Protein AF-A0A2U1RNX6-F1 (afdb_monomer_lite)

Secondary structure (DSSP, 8-state):
-HHHHHHHHHHHHHHHHHS-------------EEEEEEESSTT--SEEE-SSSEEEEEEEEEGGGTEEEEEEES-SEE---BS---SS--GGGB-EEEEEEE-SSS-EEEEEEEE-TTSPEEPPS--EEEE-TTPEEEEEGGGG--

Sequence (146 aa):
MRKTLIAVVLALTMGGMLFPASALAKRVFIFGSLTIAKCTDVACTNTTGLTTEFNGVVFLANPGLEKTIALQVPPFAFPVFVNTDTVSPGGGDLDTTLALVNVSGGSQTIKLILRDSNGTLITLTQDIFTVDADHTLNLSLSSLLP

pLDDT: mean 78.59, std 14.76, range [43.03, 96.31]

Foldseek 3Di:
DVVVVVVVVVVVVVVVVVDDPPPPVPDAFWFAKKAKWFQPDPVSPDTHHDDPQKWWWKWADDVVVRDTDIDIPPVRMDIWHFQDPDPHDDLLRTFMKIKIFGQDQFKTKMFIWTATNVRHTAQWCDGIDIAGHRGIDIDGRSNRHD

Radius of gyration: 23.78 Å; chains: 1; bounding box: 63×27×68 Å

Structure (mmCIF, N/CA/C/O backbone):
data_AF-A0A2U1RNX6-F1
#
_entry.id   AF-A0A2U1RNX6-F1
#
loop_
_atom_site.group_PDB
_atom_site.id
_atom_site.type_symbol
_atom_site.label_atom_id
_atom_site.label_alt_id
_atom_site.label_comp_id
_atom_site.label_asym_id
_atom_site.label_entity_id
_atom_site.label_seq_id
_atom_site.pdbx_PDB_ins_code
_atom_site.Cartn_x
_atom_site.Cartn_y
_atom_site.Cartn_z
_atom_site.occupancy
_atom_site.B_iso_or_equiv
_atom_site.auth_seq_id
_atom_site.auth_comp_id
_atom_site.auth_asym_id
_atom_site.auth_atom_id
_atom_site.pdbx_PDB_model_num
ATOM 1 N N . MET A 1 1 ? 47.768 -5.667 -52.476 1.00 57.41 1 MET A N 1
ATOM 2 C CA . MET A 1 1 ? 46.408 -5.156 -52.179 1.00 57.41 1 MET A CA 1
ATOM 3 C C . MET A 1 1 ? 45.631 -6.020 -51.180 1.00 57.41 1 MET A C 1
ATOM 5 O O . MET A 1 1 ? 45.070 -5.466 -50.250 1.00 57.41 1 MET A O 1
ATOM 9 N N . ARG A 1 2 ? 45.637 -7.360 -51.281 1.00 60.47 2 ARG A N 1
ATOM 10 C CA . ARG A 1 2 ? 44.885 -8.247 -50.360 1.00 60.47 2 ARG A CA 1
ATOM 11 C C . ARG A 1 2 ? 45.352 -8.209 -48.888 1.00 60.47 2 ARG A C 1
ATOM 13 O O . ARG A 1 2 ? 44.532 -8.291 -47.987 1.00 60.47 2 ARG A O 1
ATOM 20 N N . LYS A 1 3 ? 46.659 -8.032 -48.645 1.00 63.00 3 LYS A N 1
ATOM 21 C CA . LYS A 1 3 ? 47.257 -7.965 -47.292 1.00 63.00 3 LYS A CA 1
ATOM 22 C C . LYS A 1 3 ? 46.932 -6.662 -46.548 1.00 63.00 3 LYS A C 1
ATOM 24 O O . LYS A 1 3 ? 46.741 -6.681 -45.340 1.00 63.00 3 LYS A O 1
ATOM 29 N N . THR A 1 4 ? 46.819 -5.552 -47.275 1.00 69.38 4 THR A N 1
ATOM 30 C CA . THR A 1 4 ? 46.465 -4.239 -46.718 1.00 69.38 4 THR A CA 1
ATOM 31 C C . THR A 1 4 ? 45.015 -4.204 -46.242 1.00 69.38 4 THR A C 1
ATOM 33 O O . THR A 1 4 ? 44.722 -3.623 -45.206 1.00 69.38 4 THR A O 1
ATOM 36 N N . LEU A 1 5 ? 44.119 -4.891 -46.954 1.00 73.69 5 LEU A N 1
ATOM 37 C CA . LEU A 1 5 ? 42.701 -4.962 -46.603 1.00 73.69 5 LEU A CA 1
ATOM 38 C C . LEU A 1 5 ? 42.469 -5.753 -45.303 1.00 73.69 5 LEU A C 1
ATOM 40 O O . LEU A 1 5 ? 41.679 -5.342 -44.462 1.00 73.69 5 LEU A O 1
ATOM 44 N N . ILE A 1 6 ? 43.221 -6.841 -45.103 1.00 76.25 6 ILE A N 1
ATOM 45 C CA . ILE A 1 6 ? 43.159 -7.657 -43.880 1.00 76.25 6 ILE A CA 1
ATOM 46 C C . ILE A 1 6 ? 43.661 -6.866 -42.664 1.00 76.25 6 ILE A C 1
ATOM 48 O O . ILE A 1 6 ? 43.042 -6.920 -41.606 1.00 76.25 6 ILE A O 1
ATOM 52 N N . ALA A 1 7 ? 44.740 -6.091 -42.817 1.00 77.00 7 ALA A N 1
ATOM 53 C CA . ALA A 1 7 ? 45.286 -5.278 -41.729 1.00 77.00 7 ALA A CA 1
ATOM 54 C C . ALA A 1 7 ? 44.312 -4.178 -41.268 1.00 77.00 7 ALA A C 1
ATOM 56 O O . ALA A 1 7 ? 44.187 -3.931 -40.072 1.00 77.00 7 ALA A O 1
ATOM 57 N N . VAL A 1 8 ? 43.584 -3.558 -42.204 1.00 77.94 8 VAL A N 1
ATOM 58 C CA . VAL A 1 8 ? 42.586 -2.521 -41.890 1.00 77.94 8 VAL A CA 1
ATOM 59 C C . VAL A 1 8 ? 41.370 -3.112 -41.177 1.00 77.94 8 VAL A C 1
ATOM 61 O O . VAL A 1 8 ? 40.914 -2.545 -40.188 1.00 77.94 8 VAL A O 1
ATOM 64 N N . VAL A 1 9 ? 40.873 -4.270 -41.627 1.00 78.31 9 VAL A N 1
ATOM 65 C CA . VAL A 1 9 ? 39.747 -4.952 -40.967 1.00 78.31 9 VAL A CA 1
ATOM 66 C C . VAL A 1 9 ? 40.131 -5.379 -39.550 1.00 78.31 9 VAL A C 1
ATOM 6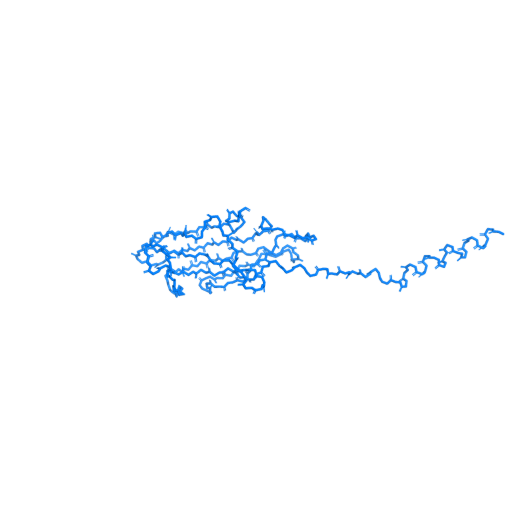8 O O . VAL A 1 9 ? 39.363 -5.142 -38.620 1.00 78.31 9 VAL A O 1
ATOM 71 N N . LEU A 1 10 ? 41.340 -5.920 -39.364 1.00 78.81 10 LEU A N 1
ATOM 72 C CA . LEU A 1 10 ? 41.823 -6.334 -38.047 1.00 78.81 10 LEU A CA 1
ATOM 73 C C . LEU A 1 10 ? 41.963 -5.136 -37.094 1.00 78.81 10 LEU A C 1
ATOM 75 O O . LEU A 1 10 ? 41.503 -5.200 -35.954 1.00 78.81 10 LEU A O 1
ATOM 79 N N . ALA A 1 11 ? 42.516 -4.019 -37.578 1.00 76.12 11 ALA A N 1
ATOM 80 C CA . ALA A 1 11 ? 42.639 -2.787 -36.802 1.00 76.12 11 ALA A CA 1
ATOM 81 C C . ALA A 1 11 ? 41.272 -2.206 -36.401 1.00 76.12 11 ALA A C 1
ATOM 83 O O . ALA A 1 11 ? 41.114 -1.771 -35.262 1.00 76.12 11 ALA A O 1
ATOM 84 N N . LEU A 1 12 ? 40.265 -2.258 -37.285 1.00 74.12 12 LEU A N 1
ATOM 85 C CA . LEU A 1 12 ? 38.901 -1.834 -36.951 1.00 74.12 12 LEU A CA 1
ATOM 86 C C . LEU A 1 12 ? 38.261 -2.740 -35.892 1.00 74.12 12 LEU A C 1
ATOM 88 O O . LEU A 1 12 ? 37.650 -2.238 -34.950 1.00 74.12 12 LEU A O 1
ATOM 92 N N . THR A 1 13 ? 38.424 -4.061 -36.012 1.00 73.06 13 THR A N 1
ATOM 93 C CA . THR A 1 13 ? 37.868 -5.005 -35.030 1.00 73.06 13 THR A CA 1
ATOM 94 C C . THR A 1 13 ? 38.541 -4.890 -33.664 1.00 73.06 13 THR A C 1
ATOM 96 O O . THR A 1 13 ? 37.856 -4.949 -32.648 1.00 73.06 13 THR A O 1
ATOM 99 N N . MET A 1 14 ? 39.857 -4.652 -33.620 1.00 71.94 14 MET A N 1
ATOM 100 C CA . MET A 1 14 ? 40.578 -4.432 -32.363 1.00 71.94 14 MET A CA 1
ATOM 101 C C . MET A 1 14 ? 40.262 -3.062 -31.752 1.00 71.94 14 MET A C 1
ATOM 103 O O . MET A 1 14 ? 40.117 -2.960 -30.538 1.00 71.94 14 MET A O 1
ATOM 107 N N . GLY A 1 15 ? 40.078 -2.025 -32.577 1.00 67.88 15 GLY A N 1
ATOM 108 C CA . GLY A 1 15 ? 39.597 -0.718 -32.125 1.00 67.88 15 GLY A CA 1
ATOM 109 C C . GLY A 1 15 ? 38.202 -0.796 -31.500 1.00 67.88 15 GLY A C 1
ATOM 110 O O . GLY A 1 15 ? 37.976 -0.216 -30.444 1.00 67.88 15 GLY A O 1
ATOM 111 N N . GLY A 1 16 ? 37.294 -1.585 -32.087 1.00 62.47 16 GLY A N 1
ATOM 112 C CA . GLY A 1 16 ? 35.946 -1.811 -31.554 1.00 62.47 16 GLY A CA 1
ATOM 113 C C . GLY A 1 16 ? 35.900 -2.549 -30.209 1.00 62.47 16 GLY A C 1
ATOM 114 O O . GLY A 1 16 ? 34.924 -2.403 -29.486 1.00 62.47 16 GLY A O 1
ATOM 115 N N . MET A 1 17 ? 36.950 -3.298 -29.847 1.00 63.03 17 MET A N 1
ATOM 116 C CA . MET A 1 17 ? 37.070 -3.953 -28.533 1.00 63.03 17 MET A CA 1
ATOM 117 C C . MET A 1 17 ? 37.695 -3.049 -27.458 1.00 63.03 17 MET A C 1
ATOM 119 O O . MET A 1 17 ? 37.553 -3.329 -26.271 1.00 63.03 17 MET A O 1
ATOM 123 N N . LEU A 1 18 ? 38.402 -1.984 -27.856 1.00 61.03 18 LEU A N 1
ATOM 124 C CA . LEU A 1 18 ? 39.064 -1.050 -26.935 1.00 61.03 18 LEU A CA 1
ATOM 125 C C . LEU A 1 18 ? 38.120 0.019 -26.380 1.00 61.03 18 LEU A C 1
ATOM 127 O O . LEU A 1 18 ? 38.415 0.615 -25.345 1.00 61.03 18 LEU A O 1
ATOM 131 N N . PHE A 1 19 ? 36.986 0.248 -27.038 1.00 57.00 19 PHE A N 1
ATOM 132 C CA . PHE A 1 19 ? 35.907 1.043 -26.475 1.00 57.00 19 PHE A CA 1
ATOM 133 C C . PHE A 1 19 ? 34.951 0.076 -25.782 1.00 57.00 19 PHE A C 1
ATOM 135 O O . PHE A 1 19 ? 34.209 -0.618 -26.482 1.00 57.00 19 PHE A O 1
ATOM 142 N N . PRO A 1 20 ? 34.953 -0.024 -24.437 1.00 53.84 20 PRO A N 1
ATOM 143 C CA . PRO A 1 20 ? 33.871 -0.723 -23.770 1.00 53.84 20 PRO A CA 1
ATOM 144 C C . PRO A 1 20 ? 32.586 -0.078 -24.275 1.00 53.84 20 PRO A C 1
ATOM 146 O O . PRO A 1 20 ? 32.459 1.148 -24.218 1.00 53.84 20 PRO A O 1
ATOM 149 N N . ALA A 1 21 ? 31.675 -0.885 -24.825 1.00 55.03 21 ALA A N 1
ATOM 150 C CA . ALA A 1 21 ? 30.317 -0.437 -25.067 1.00 55.03 21 ALA A CA 1
ATOM 151 C C . ALA A 1 21 ? 29.861 0.151 -23.737 1.00 55.03 21 ALA A C 1
ATOM 153 O O . ALA A 1 21 ? 29.738 -0.573 -22.746 1.00 55.03 21 ALA A O 1
ATOM 154 N N . SER A 1 22 ? 29.769 1.476 -23.670 1.00 49.12 22 SER A N 1
ATOM 155 C CA . SER A 1 22 ? 29.366 2.166 -22.467 1.00 49.12 22 SER A CA 1
ATOM 156 C C . SER A 1 22 ? 27.933 1.733 -22.242 1.00 49.12 22 SER A C 1
ATOM 158 O O . SER A 1 22 ? 27.006 2.240 -22.869 1.00 49.12 22 SER A O 1
ATOM 160 N N . ALA A 1 23 ? 27.759 0.727 -21.385 1.00 43.03 23 ALA A N 1
ATOM 161 C CA . ALA A 1 23 ? 26.479 0.372 -20.822 1.00 43.03 23 ALA A CA 1
ATOM 162 C C . ALA A 1 23 ? 26.077 1.576 -19.971 1.00 43.03 23 ALA A C 1
ATOM 164 O O . ALA A 1 23 ? 26.361 1.657 -18.777 1.00 43.03 23 ALA A O 1
ATOM 165 N N . LEU A 1 24 ? 25.508 2.580 -20.637 1.00 48.97 24 LEU A N 1
ATOM 166 C CA . LEU A 1 24 ? 24.814 3.693 -20.028 1.00 48.97 24 LEU A CA 1
ATOM 167 C C . LEU A 1 24 ? 23.597 3.075 -19.350 1.00 48.97 24 LEU A C 1
ATOM 169 O O . LEU A 1 24 ? 22.510 3.026 -19.920 1.00 48.97 24 LEU A O 1
ATOM 173 N N . ALA A 1 25 ? 23.810 2.540 -18.149 1.00 45.78 25 ALA A N 1
ATOM 174 C CA . ALA A 1 25 ? 22.746 2.127 -17.259 1.00 45.78 25 ALA A CA 1
ATOM 175 C C . ALA A 1 25 ? 21.954 3.392 -16.922 1.00 45.78 25 ALA A C 1
ATOM 177 O O . ALA A 1 25 ? 22.311 4.172 -16.033 1.00 45.78 25 ALA A O 1
ATOM 178 N N . LYS A 1 26 ? 20.920 3.653 -17.720 1.00 43.28 26 LYS A N 1
ATOM 179 C CA . LYS A 1 26 ? 20.005 4.764 -17.524 1.00 43.28 26 LYS A CA 1
ATOM 180 C C . LYS A 1 26 ? 19.240 4.464 -16.242 1.00 43.28 26 LYS A C 1
ATOM 182 O O . LYS A 1 26 ? 18.428 3.549 -16.195 1.00 43.28 26 LYS A O 1
ATOM 187 N N . ARG A 1 27 ? 19.534 5.215 -15.181 1.00 44.06 27 ARG A N 1
ATOM 188 C CA . ARG A 1 27 ? 18.778 5.133 -13.931 1.00 44.06 27 ARG A CA 1
ATOM 189 C C . ARG A 1 27 ? 17.411 5.750 -14.175 1.00 44.06 27 ARG A C 1
ATOM 191 O O . ARG A 1 27 ? 17.297 6.969 -14.277 1.00 44.06 27 ARG A O 1
ATOM 198 N N . VAL A 1 28 ? 16.396 4.908 -14.310 1.00 46.25 28 VAL A N 1
ATOM 199 C CA . VAL A 1 28 ? 15.007 5.355 -14.325 1.00 46.25 28 VAL A CA 1
ATOM 200 C C . VAL A 1 28 ? 14.496 5.225 -12.895 1.00 46.25 28 VAL A C 1
ATOM 202 O O . VAL A 1 28 ? 14.353 4.123 -12.373 1.00 46.25 28 VAL A O 1
ATOM 205 N N . PHE A 1 29 ? 14.317 6.359 -12.222 1.00 50.31 29 PHE A N 1
ATOM 206 C CA . PHE A 1 29 ? 13.748 6.409 -10.879 1.00 50.31 29 PHE A CA 1
ATOM 207 C C . PHE A 1 29 ? 12.241 6.565 -11.023 1.00 50.31 29 PHE A C 1
ATOM 209 O O . PHE A 1 29 ? 11.796 7.593 -11.528 1.00 50.31 29 PHE A O 1
ATOM 216 N N . ILE A 1 30 ? 11.470 5.540 -10.666 1.00 55.38 30 ILE A N 1
ATOM 217 C CA . ILE A 1 30 ? 10.022 5.568 -10.924 1.00 55.38 30 ILE A CA 1
ATOM 218 C C . ILE A 1 30 ? 9.210 5.419 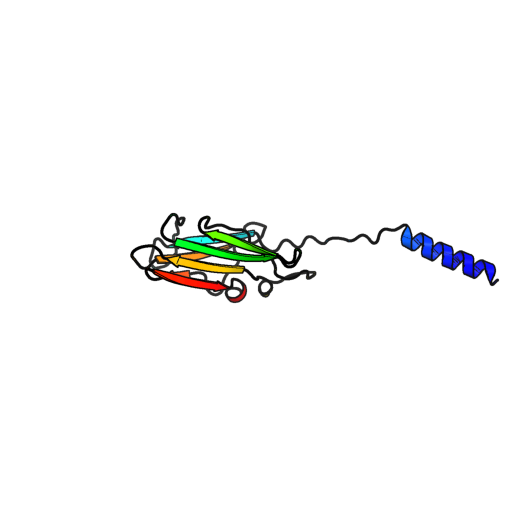-9.637 1.00 55.38 30 ILE A C 1
ATOM 220 O O . ILE A 1 30 ? 8.104 5.943 -9.571 1.00 55.38 30 ILE A O 1
ATOM 224 N N . PHE A 1 31 ? 9.749 4.835 -8.559 1.00 64.81 31 PHE A N 1
ATOM 225 C CA . PHE A 1 31 ? 8.927 4.547 -7.377 1.00 64.81 31 PHE A CA 1
ATOM 226 C C . PHE A 1 31 ? 9.646 4.815 -6.056 1.00 64.81 31 PHE A C 1
ATOM 228 O O . PHE A 1 31 ? 10.843 4.557 -5.922 1.00 64.81 31 PHE A O 1
ATOM 235 N N . GLY A 1 32 ? 8.903 5.386 -5.102 1.00 72.25 32 GLY A N 1
ATOM 236 C CA . GLY A 1 32 ? 9.387 5.765 -3.777 1.00 72.25 32 GLY A CA 1
ATOM 237 C C . GLY A 1 32 ? 8.811 4.869 -2.693 1.00 72.25 32 GLY A C 1
ATOM 238 O O . GLY A 1 32 ? 9.527 4.046 -2.125 1.00 72.25 32 GLY A O 1
ATOM 239 N N . SER A 1 33 ? 7.518 5.014 -2.401 1.00 85.50 33 SER A N 1
ATOM 240 C CA . SER A 1 33 ? 6.877 4.264 -1.318 1.00 85.50 33 SER A CA 1
ATOM 241 C C . SER A 1 33 ? 5.358 4.200 -1.434 1.00 85.50 33 SER A C 1
ATOM 243 O O . SER A 1 33 ? 4.716 5.131 -1.925 1.00 85.50 33 SER A O 1
ATOM 245 N N . LEU A 1 34 ? 4.788 3.109 -0.920 1.00 88.62 34 LEU A N 1
ATOM 246 C CA . LEU A 1 34 ? 3.371 3.010 -0.590 1.00 88.62 34 LEU A CA 1
ATOM 247 C C . LEU A 1 34 ? 3.222 3.122 0.929 1.00 88.62 34 LEU A C 1
ATOM 249 O O . LEU A 1 34 ? 3.843 2.364 1.676 1.00 88.62 34 LEU A O 1
ATOM 253 N N . THR A 1 35 ? 2.400 4.070 1.370 1.00 92.00 35 THR A N 1
ATOM 254 C CA . THR A 1 35 ? 2.029 4.251 2.776 1.00 92.00 35 THR A CA 1
ATOM 255 C C . THR A 1 35 ? 0.546 3.966 2.955 1.00 92.00 35 THR A C 1
ATOM 257 O O . THR A 1 35 ? -0.283 4.465 2.194 1.00 92.00 35 THR A O 1
ATOM 260 N N . ILE A 1 36 ? 0.211 3.206 3.993 1.00 93.31 36 ILE A N 1
ATOM 261 C CA . ILE A 1 36 ? -1.165 2.934 4.405 1.00 93.31 36 ILE A CA 1
ATOM 262 C C . ILE A 1 36 ? -1.450 3.753 5.665 1.00 93.31 36 ILE A C 1
ATOM 264 O O . ILE A 1 36 ? -0.746 3.629 6.670 1.00 93.31 36 ILE A O 1
ATOM 268 N N . ALA A 1 37 ? -2.479 4.592 5.613 1.00 93.81 37 ALA A N 1
ATOM 269 C CA . ALA A 1 37 ? -2.883 5.443 6.724 1.00 93.81 37 ALA A CA 1
ATOM 270 C C . ALA A 1 37 ? -4.352 5.208 7.091 1.00 93.81 37 ALA A C 1
ATOM 272 O O . ALA A 1 37 ? -5.167 4.848 6.246 1.00 93.81 37 ALA A O 1
ATOM 273 N N . LYS A 1 38 ? -4.702 5.431 8.354 1.00 93.62 38 LYS A N 1
ATOM 274 C CA . LYS A 1 38 ? -6.073 5.341 8.860 1.00 93.62 38 LYS A CA 1
ATOM 275 C C . LYS A 1 38 ? -6.789 6.668 8.671 1.00 93.62 38 LYS A C 1
ATOM 277 O O . LYS A 1 38 ? -6.256 7.698 9.080 1.00 93.62 38 LYS A O 1
ATOM 282 N N . CYS A 1 39 ? -7.998 6.650 8.124 1.00 94.25 39 CYS A N 1
ATOM 283 C CA . CYS A 1 39 ? -8.855 7.830 8.064 1.00 94.25 39 CYS A CA 1
ATOM 284 C C . CYS A 1 39 ? -9.395 8.158 9.463 1.00 94.25 39 CYS A C 1
ATOM 286 O O . CYS A 1 39 ? -9.857 7.266 10.178 1.00 94.25 39 CYS A O 1
ATOM 288 N N . THR A 1 40 ? -9.359 9.429 9.861 1.00 92.75 40 THR A N 1
ATOM 289 C CA . THR A 1 40 ? -9.915 9.872 11.156 1.00 92.75 40 THR A CA 1
ATOM 290 C C . THR A 1 40 ? -11.290 10.525 11.026 1.00 92.75 40 THR A C 1
ATOM 292 O O . THR A 1 40 ? -11.920 10.830 12.034 1.00 92.75 40 THR A O 1
ATOM 295 N N . ASP A 1 41 ? -11.758 10.754 9.800 1.00 89.25 41 ASP A N 1
ATOM 296 C CA . ASP A 1 41 ? -13.067 11.315 9.477 1.00 89.25 41 ASP A CA 1
ATOM 297 C C . ASP A 1 41 ? -13.732 10.544 8.323 1.00 89.25 41 ASP A C 1
ATOM 299 O O . ASP A 1 41 ? -13.093 9.785 7.594 1.00 89.25 41 ASP A O 1
ATOM 303 N N . VAL A 1 42 ? -15.046 10.734 8.162 1.00 83.69 42 VAL A N 1
ATOM 304 C CA . VAL A 1 42 ? -15.857 10.019 7.156 1.00 83.69 42 VAL A CA 1
ATOM 305 C C . VAL A 1 42 ? -15.423 10.359 5.727 1.00 83.69 42 VAL A C 1
ATOM 307 O O . VAL A 1 42 ? -15.491 9.515 4.841 1.00 83.69 42 VAL A O 1
ATOM 310 N N . ALA A 1 43 ? -14.954 11.587 5.503 1.00 86.62 43 ALA A N 1
ATOM 311 C CA . ALA A 1 43 ? -14.490 12.053 4.199 1.00 86.62 43 ALA A CA 1
ATOM 312 C C . ALA A 1 43 ? -13.023 11.678 3.895 1.00 86.62 43 ALA A C 1
ATOM 314 O O . ALA A 1 43 ? -12.528 11.994 2.816 1.00 86.62 43 ALA A O 1
ATOM 315 N N . CYS A 1 44 ? -12.322 11.041 4.838 1.00 91.50 44 CYS A N 1
ATOM 316 C CA . CYS A 1 44 ? -10.890 10.748 4.793 1.00 91.50 44 CYS A CA 1
ATOM 317 C C . CYS A 1 44 ? -10.006 11.940 4.362 1.00 91.50 44 CYS A C 1
ATOM 319 O O . CYS A 1 44 ? -9.066 11.807 3.566 1.00 91.50 44 CYS A O 1
ATOM 321 N N . THR A 1 45 ? -10.319 13.130 4.885 1.00 90.25 45 THR A N 1
ATOM 322 C CA . THR A 1 45 ? -9.502 14.337 4.679 1.00 90.25 45 THR A CA 1
ATOM 323 C C . THR A 1 45 ? -8.321 14.385 5.638 1.00 90.25 45 THR A C 1
ATOM 325 O O . THR A 1 45 ? -7.263 14.906 5.290 1.00 90.25 45 THR A O 1
ATOM 328 N N . ASN A 1 46 ? -8.479 13.771 6.812 1.00 91.38 46 ASN A N 1
ATOM 329 C CA . ASN A 1 46 ? -7.444 13.649 7.825 1.00 91.38 46 ASN A CA 1
ATOM 330 C C . ASN A 1 46 ? -7.062 12.180 8.024 1.00 91.38 46 ASN A C 1
ATOM 332 O O . ASN A 1 46 ? -7.917 11.289 8.031 1.00 91.38 46 ASN A O 1
ATOM 336 N N . THR A 1 47 ? -5.763 11.932 8.202 1.00 92.25 47 THR A N 1
ATOM 337 C CA . THR A 1 47 ? -5.224 10.582 8.377 1.00 92.25 47 THR A CA 1
ATOM 338 C C . THR A 1 47 ? -4.240 10.494 9.534 1.00 92.25 47 THR A C 1
ATOM 340 O O . THR A 1 47 ? -3.485 11.433 9.781 1.00 92.25 47 THR A O 1
ATOM 343 N N . THR A 1 48 ? -4.183 9.332 10.177 1.00 92.00 48 THR A N 1
ATOM 344 C CA . THR A 1 48 ? -3.170 8.971 11.176 1.00 92.00 48 THR A CA 1
ATOM 345 C C . THR A 1 48 ? -2.448 7.679 10.779 1.00 92.00 48 THR A C 1
ATOM 347 O O . THR A 1 48 ? -2.885 6.963 9.876 1.00 92.00 48 THR A O 1
ATOM 350 N N . GLY A 1 49 ? -1.325 7.375 11.429 1.00 86.06 49 GLY A N 1
ATOM 351 C CA . GLY A 1 49 ? -0.615 6.113 11.223 1.00 86.06 49 GLY A CA 1
ATOM 352 C C . GLY A 1 49 ? -1.421 4.916 11.731 1.0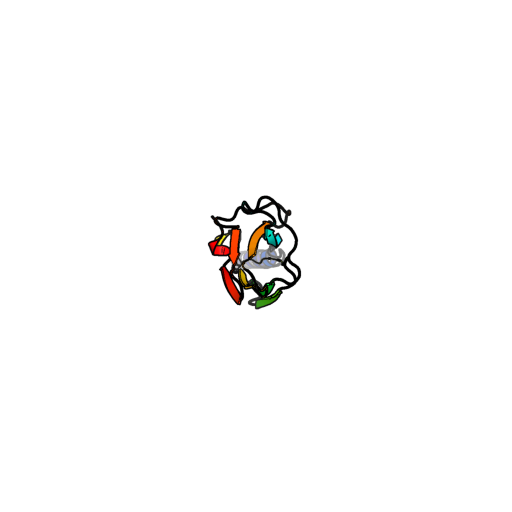0 86.06 49 GLY A C 1
ATOM 353 O O . GLY A 1 49 ? -2.106 5.012 12.749 1.00 86.06 49 GLY A O 1
ATOM 354 N N . LEU A 1 50 ? -1.320 3.788 11.029 1.00 85.69 50 LEU A N 1
ATOM 355 C CA . LEU A 1 50 ? -1.800 2.495 11.518 1.00 85.69 50 LEU A CA 1
ATOM 356 C C . LEU A 1 50 ? -0.810 1.915 12.532 1.00 85.69 50 LEU A C 1
ATOM 358 O O . LEU A 1 50 ? 0.403 2.073 12.363 1.00 85.69 50 LEU A O 1
ATOM 362 N N . THR A 1 51 ? -1.306 1.249 13.578 1.00 79.50 51 THR A N 1
ATOM 363 C CA . THR A 1 51 ? -0.435 0.667 14.613 1.00 79.50 51 THR A CA 1
ATOM 364 C C . THR A 1 51 ? -0.722 -0.808 14.851 1.00 79.50 51 THR A C 1
ATOM 366 O O . THR A 1 51 ? 0.195 -1.617 14.726 1.00 79.50 51 THR A O 1
ATOM 369 N N . THR A 1 52 ? -1.966 -1.175 15.160 1.00 84.75 52 THR A N 1
ATOM 370 C CA . THR A 1 52 ? -2.314 -2.549 15.572 1.00 84.75 52 THR A CA 1
ATOM 371 C C . THR A 1 52 ? -3.616 -3.065 14.971 1.00 84.75 52 THR A C 1
ATOM 373 O O . THR A 1 52 ? -3.982 -4.213 15.203 1.00 84.75 52 THR A O 1
ATOM 376 N N . GLU A 1 53 ? -4.328 -2.243 14.201 1.00 89.50 53 GLU A N 1
ATOM 377 C CA . GLU A 1 53 ? -5.636 -2.603 13.650 1.00 89.50 53 GLU A CA 1
ATOM 378 C C . GLU A 1 53 ? -5.547 -3.527 12.433 1.00 89.50 53 GLU A C 1
ATOM 380 O O . GLU A 1 53 ? -6.540 -4.146 12.063 1.00 89.50 53 GLU A O 1
ATOM 385 N N . PHE A 1 54 ? -4.367 -3.636 11.821 1.00 90.25 54 PHE A N 1
ATOM 386 C CA . PHE A 1 54 ? -4.154 -4.437 10.625 1.00 90.25 54 PHE A CA 1
ATOM 387 C C . PHE A 1 54 ? -2.900 -5.293 10.730 1.00 90.25 54 PHE A C 1
ATOM 389 O O . PHE A 1 54 ? -1.848 -4.824 11.161 1.00 90.25 54 PHE A O 1
ATOM 396 N N . ASN A 1 55 ? -3.015 -6.519 10.232 1.00 91.06 55 ASN A N 1
ATOM 397 C CA . ASN A 1 55 ? -1.895 -7.404 9.940 1.00 91.06 55 ASN A CA 1
ATOM 398 C C . ASN A 1 55 ? -1.929 -7.755 8.459 1.00 91.06 55 ASN A C 1
ATOM 400 O O . ASN A 1 55 ? -2.994 -7.780 7.849 1.00 91.06 55 ASN A O 1
ATOM 404 N N . GLY A 1 56 ? -0.786 -8.056 7.860 1.00 88.19 56 GLY A N 1
ATOM 405 C CA . GLY A 1 56 ? -0.800 -8.383 6.444 1.00 88.19 56 GLY A CA 1
ATOM 406 C C . GLY A 1 56 ? 0.547 -8.733 5.862 1.00 88.19 56 GLY A C 1
ATOM 407 O O . GLY A 1 56 ? 1.537 -8.928 6.570 1.00 88.19 56 GLY A O 1
ATOM 408 N N . VAL A 1 57 ? 0.559 -8.800 4.540 1.00 87.44 57 VAL A N 1
ATOM 409 C CA . VAL A 1 57 ? 1.755 -9.029 3.748 1.00 87.44 57 VAL A CA 1
ATOM 410 C C . VAL A 1 57 ? 1.679 -8.212 2.467 1.00 87.44 57 VAL A C 1
ATOM 412 O O . VAL A 1 57 ? 0.626 -8.078 1.841 1.00 87.44 57 VAL A O 1
ATOM 415 N N . VAL A 1 58 ? 2.820 -7.663 2.081 1.00 86.44 58 VAL A N 1
ATOM 416 C CA . 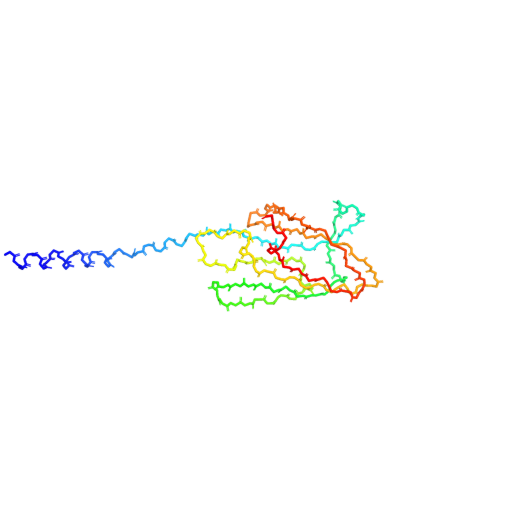VAL A 1 58 ? 3.033 -7.030 0.788 1.00 86.44 58 VAL A CA 1
ATOM 417 C C . VAL A 1 58 ? 3.923 -7.944 -0.023 1.00 86.44 58 VAL A C 1
ATOM 419 O O . VAL A 1 58 ? 5.023 -8.283 0.414 1.00 86.44 58 VAL A O 1
ATOM 422 N N . PHE A 1 59 ? 3.464 -8.315 -1.207 1.00 82.50 59 PHE A N 1
ATOM 423 C CA . PHE A 1 59 ? 4.278 -8.993 -2.199 1.00 82.50 59 PHE A CA 1
ATOM 424 C C . PHE A 1 59 ? 4.759 -7.972 -3.213 1.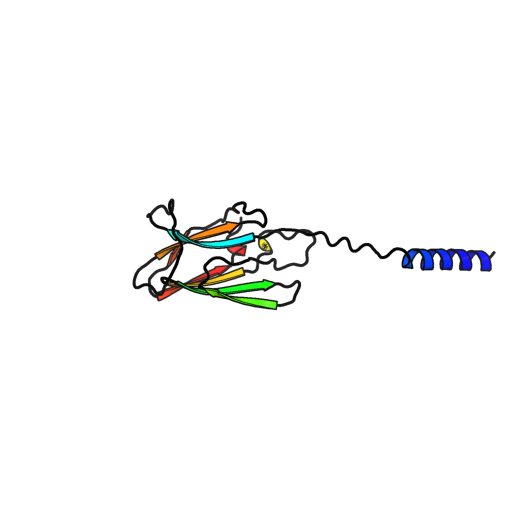00 82.50 59 PHE A C 1
ATOM 426 O O . PHE A 1 59 ? 3.961 -7.273 -3.833 1.00 82.50 59 PHE A O 1
ATOM 433 N N . LEU A 1 60 ? 6.071 -7.890 -3.361 1.00 78.25 60 LEU A N 1
ATOM 434 C CA . LEU A 1 60 ? 6.750 -6.983 -4.266 1.00 78.25 60 LEU A CA 1
ATOM 435 C C . LEU A 1 60 ? 7.512 -7.823 -5.285 1.00 78.25 60 LEU A C 1
ATOM 437 O O . LEU A 1 60 ? 8.458 -8.526 -4.915 1.00 78.25 60 LEU A O 1
ATOM 441 N N . ALA A 1 61 ? 7.122 -7.772 -6.554 1.00 72.88 61 ALA A N 1
ATOM 442 C CA . ALA A 1 61 ? 7.909 -8.392 -7.607 1.00 72.88 61 ALA A CA 1
ATOM 443 C C . ALA A 1 61 ? 9.086 -7.481 -7.987 1.00 72.88 61 ALA A C 1
ATOM 445 O O . ALA A 1 61 ? 8.916 -6.294 -8.264 1.00 72.88 61 ALA A O 1
ATOM 446 N N . ASN A 1 62 ? 10.293 -8.048 -8.000 1.00 63.53 62 ASN A N 1
ATOM 447 C CA . ASN A 1 62 ? 11.487 -7.426 -8.560 1.00 63.53 62 ASN A CA 1
ATOM 448 C C . ASN A 1 62 ? 12.077 -8.362 -9.633 1.00 63.53 62 ASN A C 1
ATOM 450 O O . ASN A 1 62 ? 12.908 -9.220 -9.320 1.00 63.53 62 ASN A O 1
ATOM 454 N N . PRO A 1 63 ? 11.663 -8.224 -10.898 1.00 55.66 63 PRO A N 1
ATOM 455 C CA . PRO A 1 63 ? 12.103 -9.076 -11.993 1.00 55.66 63 PRO A CA 1
ATOM 456 C C . PRO A 1 63 ? 13.521 -8.779 -12.447 1.00 55.66 63 PRO A C 1
ATOM 458 O O . PRO A 1 63 ? 14.166 -9.688 -12.952 1.00 55.66 63 PRO A O 1
ATOM 461 N N . GLY A 1 64 ? 14.063 -7.584 -12.182 1.00 55.69 64 GLY A N 1
ATOM 462 C CA . GLY A 1 64 ? 15.493 -7.326 -12.385 1.00 55.69 64 GLY A CA 1
ATOM 463 C C . GLY A 1 64 ? 16.388 -8.258 -11.553 1.00 55.69 64 GLY A C 1
ATOM 464 O O . GLY A 1 64 ? 17.566 -8.421 -11.858 1.00 55.69 64 GLY A O 1
ATOM 465 N N . LEU A 1 65 ? 15.829 -8.889 -10.511 1.00 55.25 65 LEU A N 1
ATOM 466 C CA . LEU A 1 65 ? 16.480 -9.909 -9.688 1.00 55.25 65 LEU A CA 1
ATOM 467 C C . LEU A 1 65 ? 15.727 -11.251 -9.668 1.00 55.25 65 LEU A C 1
ATOM 469 O O . LEU A 1 65 ? 16.102 -12.110 -8.869 1.00 55.25 65 LEU A O 1
ATOM 473 N N . GLU A 1 66 ? 14.673 -11.411 -10.482 1.00 57.66 66 GLU A N 1
ATOM 474 C CA . GLU A 1 66 ? 13.762 -12.573 -10.507 1.00 57.66 66 GLU A CA 1
ATOM 475 C C . GLU A 1 66 ? 13.257 -13.004 -9.115 1.00 57.66 66 GLU A C 1
ATOM 477 O O . GLU A 1 66 ? 13.127 -14.191 -8.808 1.00 57.66 66 GLU A O 1
ATOM 482 N N . LYS A 1 67 ? 13.005 -12.040 -8.220 1.00 60.41 67 LYS A N 1
ATOM 483 C CA . LYS A 1 67 ? 12.639 -12.320 -6.824 1.00 60.41 67 LYS A CA 1
ATOM 484 C C . LYS A 1 67 ? 11.341 -11.639 -6.435 1.00 60.41 67 LYS A C 1
ATOM 486 O O . LYS A 1 67 ? 11.156 -10.447 -6.665 1.00 60.41 67 LYS A O 1
ATOM 491 N N . THR A 1 68 ? 10.491 -12.390 -5.744 1.00 70.88 68 THR A N 1
ATOM 492 C CA . THR A 1 68 ? 9.369 -11.844 -4.981 1.00 70.88 68 THR A CA 1
ATOM 493 C C . THR A 1 68 ? 9.840 -11.566 -3.560 1.00 70.88 68 THR A C 1
ATOM 495 O O . THR A 1 68 ? 10.323 -12.464 -2.868 1.00 70.88 68 THR A O 1
ATOM 498 N N . ILE A 1 69 ? 9.708 -10.320 -3.118 1.00 75.69 69 ILE A N 1
ATOM 499 C CA . ILE A 1 69 ? 9.951 -9.925 -1.733 1.00 75.69 69 ILE A CA 1
ATOM 500 C C . ILE A 1 69 ? 8.598 -9.912 -1.027 1.00 75.69 69 ILE A C 1
ATOM 502 O O . ILE A 1 69 ? 7.691 -9.196 -1.442 1.00 75.69 69 ILE A O 1
ATOM 506 N N . ALA A 1 70 ? 8.467 -10.699 0.038 1.00 82.69 70 ALA A N 1
ATOM 507 C CA . ALA A 1 70 ? 7.327 -10.628 0.942 1.00 82.69 70 ALA A CA 1
ATOM 508 C C . ALA A 1 70 ? 7.717 -9.796 2.171 1.00 82.69 70 ALA A C 1
ATOM 510 O O . ALA A 1 70 ? 8.665 -10.144 2.877 1.00 82.69 70 ALA A O 1
ATOM 511 N N . LEU A 1 71 ? 7.001 -8.701 2.422 1.00 85.06 71 LEU A N 1
ATOM 512 C CA . LEU A 1 71 ? 7.158 -7.877 3.620 1.00 85.06 71 LEU A CA 1
ATOM 513 C C . LEU A 1 71 ? 5.934 -8.044 4.509 1.00 85.06 71 LEU A C 1
ATOM 515 O O . LEU A 1 71 ? 4.809 -7.875 4.048 1.00 85.06 71 LEU A O 1
ATOM 519 N N . GLN A 1 72 ? 6.146 -8.358 5.782 1.00 86.00 72 GLN A N 1
ATOM 520 C CA . GLN A 1 72 ? 5.060 -8.386 6.754 1.00 86.00 72 GLN A CA 1
ATOM 521 C C . GLN A 1 72 ? 4.590 -6.959 7.057 1.00 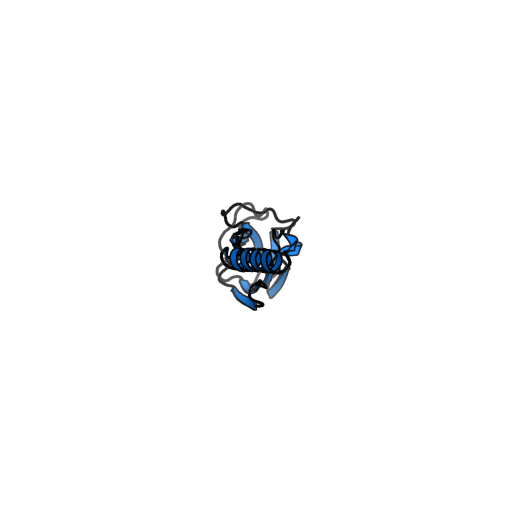86.00 72 GLN A C 1
ATOM 523 O O . GLN A 1 72 ? 5.398 -6.037 7.133 1.00 86.00 72 GLN A O 1
ATOM 528 N N . VAL A 1 73 ? 3.282 -6.798 7.238 1.00 83.81 73 VAL A N 1
ATOM 529 C CA . VAL A 1 73 ? 2.662 -5.587 7.771 1.00 83.81 73 VAL A CA 1
ATOM 530 C C . VAL A 1 73 ? 2.253 -5.862 9.221 1.00 83.81 73 VAL A C 1
ATOM 532 O O . VAL A 1 73 ? 1.575 -6.870 9.456 1.00 83.81 73 VAL A O 1
ATOM 535 N N . PRO A 1 74 ? 2.608 -4.982 10.177 1.00 82.06 74 PRO A N 1
ATOM 536 C CA . PRO A 1 74 ? 3.485 -3.803 10.041 1.00 82.06 74 PRO A CA 1
ATOM 537 C C . PRO A 1 74 ? 4.950 -4.141 9.671 1.00 82.06 74 PRO A C 1
ATOM 539 O O . PRO A 1 74 ? 5.410 -5.229 10.023 1.00 82.06 74 PRO A O 1
ATOM 542 N N . PRO A 1 75 ? 5.705 -3.212 9.024 1.00 82.00 75 PRO A N 1
ATOM 543 C CA . PRO A 1 75 ? 5.429 -1.770 8.854 1.00 82.00 75 PRO A CA 1
ATOM 544 C C . PRO A 1 75 ? 4.426 -1.401 7.739 1.00 82.00 75 PRO A C 1
ATOM 546 O O . PRO A 1 75 ? 4.289 -2.104 6.746 1.00 82.00 75 PRO A O 1
ATOM 549 N N . PHE A 1 76 ? 3.751 -0.250 7.889 1.00 81.44 76 PHE A N 1
ATOM 550 C CA . PHE A 1 76 ? 2.715 0.270 6.966 1.00 81.44 76 PHE A CA 1
ATOM 551 C C . PHE A 1 76 ? 3.238 1.233 5.889 1.00 81.44 76 PHE A C 1
ATOM 553 O O . PHE A 1 76 ? 2.457 1.872 5.185 1.00 81.44 76 PHE A O 1
ATOM 560 N N . ALA A 1 77 ? 4.557 1.364 5.789 1.00 82.31 77 ALA A N 1
ATOM 561 C CA . ALA A 1 77 ? 5.233 2.096 4.733 1.00 82.31 77 ALA A CA 1
ATOM 562 C C . ALA A 1 77 ? 6.328 1.195 4.170 1.00 82.31 77 ALA A C 1
ATOM 564 O O . ALA A 1 77 ? 7.168 0.696 4.922 1.00 82.31 77 ALA A O 1
ATOM 565 N N . PHE A 1 78 ? 6.307 0.974 2.862 1.00 83.06 78 PHE A N 1
ATOM 566 C CA . PHE A 1 78 ? 7.220 0.043 2.209 1.00 83.06 78 PHE A CA 1
ATOM 567 C C . PHE A 1 78 ? 7.593 0.526 0.804 1.00 83.06 78 PHE A C 1
ATOM 569 O O . PHE A 1 78 ? 6.839 1.285 0.183 1.00 83.06 78 PHE A O 1
ATOM 576 N N . PRO A 1 79 ? 8.779 0.128 0.309 1.00 77.19 79 PRO A N 1
ATOM 577 C CA . PRO A 1 79 ? 9.193 0.441 -1.050 1.00 77.19 79 PRO A CA 1
ATOM 578 C C . PRO A 1 79 ? 8.321 -0.302 -2.066 1.00 77.19 79 PRO A C 1
ATOM 580 O O . PRO A 1 79 ? 7.790 -1.373 -1.779 1.00 77.19 79 PRO A O 1
ATOM 583 N N . VAL A 1 80 ? 8.219 0.259 -3.266 1.00 74.25 80 VAL A N 1
ATOM 584 C CA . VAL A 1 80 ? 7.505 -0.323 -4.408 1.00 74.25 80 VAL A CA 1
ATOM 585 C C . VAL A 1 80 ? 8.501 -0.535 -5.546 1.00 74.25 80 VAL A C 1
ATOM 587 O O . VAL A 1 80 ? 9.362 0.317 -5.772 1.00 74.25 80 VAL A O 1
ATOM 590 N N . PHE A 1 81 ? 8.401 -1.666 -6.246 1.00 68.69 81 PHE A N 1
ATOM 591 C CA . PHE A 1 81 ? 9.315 -2.044 -7.328 1.00 68.69 81 PHE A CA 1
ATOM 592 C C . PHE A 1 81 ? 8.579 -2.232 -8.657 1.00 68.69 81 PHE A C 1
ATOM 594 O O . PHE A 1 81 ? 7.380 -2.505 -8.691 1.00 68.69 81 PHE A O 1
ATOM 601 N N . VAL A 1 82 ? 9.329 -2.079 -9.747 1.00 65.81 82 VAL A N 1
ATOM 602 C CA . VAL A 1 82 ? 8.848 -2.257 -11.121 1.00 65.81 82 VAL A CA 1
ATOM 603 C C . VAL A 1 82 ? 8.982 -3.708 -11.534 1.00 65.81 82 VAL A C 1
ATOM 605 O O . VAL A 1 82 ? 10.023 -4.309 -11.293 1.00 65.81 82 VAL A O 1
ATOM 608 N N . ASN A 1 83 ? 7.989 -4.211 -12.251 1.00 58.75 83 ASN A N 1
ATOM 609 C CA . ASN A 1 83 ? 7.925 -5.526 -12.855 1.00 58.75 83 ASN A CA 1
ATOM 610 C C . ASN A 1 83 ? 8.597 -5.637 -14.242 1.00 58.75 83 ASN A C 1
ATOM 612 O O . ASN A 1 83 ? 8.471 -6.667 -14.900 1.00 58.75 83 ASN A O 1
ATOM 616 N N . THR A 1 84 ? 9.311 -4.622 -14.737 1.00 58.53 84 THR A N 1
ATOM 617 C CA . THR A 1 84 ? 9.964 -4.735 -16.050 1.00 58.53 84 THR A CA 1
ATOM 618 C C . THR A 1 84 ? 11.355 -4.117 -16.083 1.00 58.53 84 THR A C 1
ATOM 620 O O . THR A 1 84 ? 11.590 -3.033 -15.551 1.00 58.53 84 THR A O 1
ATOM 623 N N . ASP A 1 85 ? 12.280 -4.805 -16.760 1.00 56.50 85 ASP A N 1
ATOM 624 C CA . ASP A 1 85 ? 13.563 -4.244 -17.199 1.00 56.50 85 ASP A CA 1
ATOM 625 C C . ASP A 1 85 ? 13.362 -3.545 -18.554 1.00 56.50 85 ASP A C 1
ATOM 627 O O . ASP A 1 85 ? 13.878 -3.945 -19.599 1.00 56.50 85 ASP A O 1
ATOM 631 N N . THR A 1 86 ? 12.467 -2.555 -18.567 1.00 55.97 86 THR A N 1
ATOM 632 C CA . THR A 1 86 ? 12.219 -1.719 -19.745 1.00 55.97 86 THR A CA 1
ATOM 633 C C . THR A 1 86 ? 12.973 -0.402 -19.627 1.00 55.97 86 THR A C 1
ATOM 635 O O . THR A 1 86 ? 13.365 0.047 -18.554 1.00 55.97 86 THR A O 1
ATOM 638 N N . VAL A 1 87 ? 13.187 0.258 -20.766 1.00 53.88 87 VAL A N 1
ATOM 639 C CA . VAL A 1 87 ? 13.958 1.513 -20.839 1.00 53.88 87 VAL A CA 1
ATOM 640 C C . VAL A 1 87 ? 13.241 2.692 -20.150 1.00 53.88 87 VAL A C 1
ATOM 642 O O . VAL A 1 87 ? 13.888 3.692 -19.823 1.00 53.88 87 VAL A O 1
ATOM 645 N N . SER A 1 88 ? 11.923 2.581 -19.946 1.00 59.34 88 SER A N 1
ATOM 646 C CA . SER A 1 88 ? 11.065 3.549 -19.251 1.00 59.34 88 SER A CA 1
ATOM 647 C C . SER A 1 88 ? 9.789 2.858 -18.740 1.00 59.34 88 SER A C 1
ATOM 649 O O . SER A 1 88 ? 8.765 2.927 -19.424 1.00 59.34 88 SER A O 1
ATOM 651 N N . PRO A 1 89 ? 9.830 2.192 -17.579 1.00 60.66 89 PRO A N 1
ATOM 652 C CA . PRO A 1 89 ? 8.636 1.572 -17.033 1.00 60.66 89 PRO A CA 1
ATOM 653 C C . PRO A 1 89 ? 7.550 2.594 -16.684 1.00 60.66 89 PRO A C 1
ATOM 655 O O . PRO A 1 89 ? 7.830 3.681 -16.172 1.00 60.66 89 PRO A O 1
ATOM 658 N N . GLY A 1 90 ? 6.305 2.249 -16.986 1.00 61.69 90 GLY A N 1
ATOM 659 C CA . GLY A 1 90 ? 5.114 3.017 -16.651 1.00 61.69 90 GLY A CA 1
ATOM 660 C C . GLY A 1 90 ? 4.452 2.540 -15.358 1.00 61.69 90 GLY A C 1
ATOM 661 O O . GLY A 1 90 ? 4.922 1.633 -14.676 1.00 61.69 90 GLY A O 1
ATOM 662 N N . GLY A 1 91 ? 3.309 3.143 -15.027 1.00 60.75 91 GLY A N 1
ATOM 663 C CA . GLY A 1 91 ? 2.520 2.749 -13.857 1.00 60.75 91 GLY A CA 1
ATOM 664 C C . GLY A 1 91 ? 2.003 1.305 -13.924 1.00 60.75 91 GLY A C 1
ATOM 665 O O . GLY A 1 91 ? 2.065 0.578 -12.937 1.00 60.75 91 GLY A O 1
ATOM 666 N N . GLY A 1 92 ? 1.576 0.851 -15.106 1.00 61.09 92 GLY A N 1
ATOM 667 C CA . GLY A 1 92 ? 1.105 -0.525 -15.322 1.00 61.09 92 GLY A CA 1
ATOM 668 C C . GLY A 1 92 ? 2.173 -1.602 -15.105 1.00 61.09 92 GLY A C 1
ATOM 669 O O . GLY A 1 92 ? 1.833 -2.772 -14.967 1.00 61.09 92 GLY A O 1
ATOM 670 N N . ASP A 1 93 ? 3.444 -1.208 -15.014 1.00 65.62 93 ASP A N 1
ATOM 671 C CA . ASP A 1 93 ? 4.543 -2.119 -14.720 1.00 65.62 93 ASP A CA 1
ATOM 672 C C . ASP A 1 93 ? 4.708 -2.367 -13.215 1.00 65.62 93 ASP A C 1
ATOM 674 O O . ASP A 1 93 ? 5.655 -3.028 -12.816 1.00 65.62 93 ASP A O 1
ATOM 678 N N . LEU A 1 94 ? 3.832 -1.861 -12.343 1.00 73.56 94 LEU A N 1
ATOM 679 C CA . LEU A 1 94 ? 3.873 -2.192 -10.920 1.00 73.56 94 LEU A CA 1
ATOM 680 C C . LEU A 1 94 ? 3.245 -3.555 -10.634 1.00 73.56 94 LEU A C 1
ATOM 682 O O . LEU A 1 94 ? 2.043 -3.753 -10.793 1.00 73.56 94 LEU A O 1
ATOM 686 N N . ASP A 1 95 ? 4.041 -4.471 -10.099 1.00 75.00 95 ASP A N 1
ATOM 687 C CA . ASP A 1 95 ? 3.554 -5.757 -9.600 1.00 75.00 95 ASP A CA 1
ATOM 688 C C . ASP A 1 95 ? 3.792 -5.825 -8.093 1.00 75.00 95 ASP A C 1
ATOM 690 O O . ASP A 1 95 ? 4.726 -6.430 -7.562 1.00 75.00 95 ASP A O 1
ATOM 694 N N . THR A 1 96 ? 2.974 -5.031 -7.404 1.00 81.75 96 THR A N 1
ATOM 695 C CA . THR A 1 96 ? 2.890 -4.980 -5.949 1.00 81.75 96 THR A CA 1
ATOM 696 C C . THR A 1 96 ? 1.488 -5.380 -5.541 1.00 81.75 96 THR A C 1
ATOM 698 O O . THR A 1 96 ? 0.525 -4.695 -5.884 1.00 81.75 96 THR A O 1
ATOM 701 N N . THR A 1 97 ? 1.382 -6.467 -4.787 1.00 87.06 97 THR A N 1
ATOM 702 C CA . THR A 1 97 ? 0.119 -6.933 -4.214 1.00 87.06 97 THR A CA 1
ATOM 703 C C . THR A 1 97 ? 0.135 -6.685 -2.713 1.00 87.06 97 THR A C 1
ATOM 705 O O . THR A 1 97 ? 1.068 -7.078 -2.014 1.00 87.06 97 THR A O 1
ATOM 708 N N . LEU A 1 98 ? -0.906 -6.032 -2.215 1.00 90.38 98 LEU A N 1
ATOM 709 C CA . LEU A 1 98 ? -1.123 -5.744 -0.808 1.00 90.38 98 LEU A CA 1
ATOM 710 C C . LEU A 1 98 ? -2.274 -6.604 -0.290 1.00 90.38 98 LEU A C 1
ATOM 712 O O . LEU A 1 98 ? -3.403 -6.455 -0.751 1.00 90.38 98 LEU A O 1
ATOM 716 N N . ALA A 1 99 ? -1.997 -7.442 0.707 1.00 92.56 99 ALA A N 1
ATOM 717 C CA . ALA A 1 99 ? -3.011 -8.159 1.468 1.00 92.56 99 ALA A CA 1
ATOM 718 C C . ALA A 1 99 ? -3.022 -7.646 2.914 1.00 92.56 99 ALA A C 1
ATOM 720 O O . ALA A 1 99 ? -2.041 -7.802 3.643 1.00 92.56 99 ALA A O 1
ATOM 721 N N . LEU A 1 100 ? -4.134 -7.040 3.329 1.00 92.94 100 LEU A N 1
ATOM 722 C CA . LEU A 1 100 ? -4.346 -6.497 4.670 1.00 92.94 100 LEU A CA 1
ATOM 723 C C . LEU A 1 100 ? -5.564 -7.140 5.309 1.00 92.94 100 LEU A C 1
ATOM 725 O O . LEU A 1 100 ? -6.664 -7.058 4.777 1.00 92.94 100 LEU A O 1
ATOM 729 N N . VAL A 1 101 ? -5.376 -7.715 6.484 1.00 94.06 101 VAL A N 1
ATOM 730 C CA . VAL A 1 101 ? -6.437 -8.244 7.333 1.00 94.06 101 VAL A CA 1
ATOM 731 C C . VAL A 1 101 ? -6.734 -7.214 8.409 1.00 94.06 101 VAL A C 1
ATOM 733 O O . VAL A 1 101 ? -5.836 -6.845 9.171 1.00 94.06 101 VAL A O 1
ATOM 736 N N . ASN A 1 102 ? -7.981 -6.753 8.476 1.00 94.81 102 ASN A N 1
ATOM 737 C CA . ASN A 1 102 ? -8.443 -5.957 9.603 1.00 94.81 102 ASN A CA 1
ATOM 738 C C . ASN A 1 102 ? -8.639 -6.887 10.803 1.00 94.81 102 ASN A C 1
ATOM 740 O O . ASN A 1 102 ? -9.538 -7.720 10.811 1.00 94.81 102 ASN A O 1
ATOM 744 N N . VAL A 1 103 ? -7.784 -6.739 11.809 1.00 93.81 103 VAL A N 1
ATOM 745 C CA . VAL A 1 103 ? -7.831 -7.528 13.051 1.00 93.81 103 VAL A CA 1
ATOM 746 C C . VAL A 1 103 ? -8.473 -6.753 14.201 1.00 93.81 103 VAL A C 1
ATOM 748 O O . VAL A 1 103 ? -8.441 -7.183 15.353 1.00 93.81 103 VAL A O 1
ATOM 751 N N . SER A 1 104 ? -9.029 -5.576 13.911 1.00 90.50 104 SER A N 1
ATOM 752 C CA . SER A 1 104 ? -9.810 -4.814 14.877 1.00 90.50 104 SER A CA 1
ATOM 753 C C . SER A 1 104 ? -11.252 -5.325 14.937 1.00 90.50 104 SER A C 1
ATOM 755 O O . SER A 1 104 ? -11.795 -5.823 13.957 1.00 90.50 104 SER A O 1
ATOM 757 N N . GLY A 1 105 ? -11.915 -5.138 16.081 1.00 89.62 105 GLY A N 1
ATOM 758 C CA . GLY A 1 105 ? -13.313 -5.545 16.273 1.00 89.62 105 GLY A CA 1
ATOM 759 C C . GLY A 1 105 ? -14.354 -4.667 15.560 1.00 89.62 105 GLY A C 1
ATOM 760 O O . GLY A 1 105 ? -15.517 -4.679 15.953 1.00 89.62 105 GLY A O 1
ATOM 761 N N . GLY A 1 106 ? -13.958 -3.853 14.576 1.00 93.19 106 GLY A N 1
ATOM 762 C CA . GLY A 1 106 ? -14.852 -2.950 13.852 1.00 93.19 106 GLY A CA 1
ATOM 763 C C . GLY A 1 106 ? -14.333 -2.600 12.460 1.00 93.19 106 GLY A C 1
ATOM 764 O O . GLY A 1 106 ? -13.165 -2.815 12.147 1.00 93.19 106 GLY A O 1
ATOM 765 N N . SER A 1 107 ? -15.207 -2.048 11.619 1.00 93.69 107 SER A N 1
ATOM 766 C CA . SER A 1 107 ? -14.822 -1.602 10.278 1.00 93.69 107 SER A CA 1
ATOM 767 C C . SER A 1 107 ? -13.851 -0.419 10.352 1.00 93.69 107 SER A C 1
ATOM 769 O O . SER A 1 107 ? -14.018 0.484 11.176 1.00 93.69 107 SER A O 1
ATOM 771 N N . GLN A 1 108 ? -12.818 -0.440 9.512 1.00 93.25 108 GLN A N 1
ATOM 772 C CA . GLN A 1 108 ? -11.797 0.601 9.432 1.00 93.25 108 GLN A CA 1
ATOM 773 C C . GLN A 1 108 ? -11.740 1.157 8.013 1.00 93.25 108 GLN A C 1
ATOM 775 O O . GLN A 1 108 ? -11.695 0.402 7.042 1.00 93.25 108 GLN A O 1
ATOM 780 N N . THR A 1 109 ? -11.667 2.479 7.894 1.00 95.44 109 THR A N 1
ATOM 781 C CA . THR A 1 109 ? -11.403 3.136 6.613 1.00 95.44 109 THR A CA 1
ATOM 782 C C . THR A 1 109 ? -9.935 3.536 6.548 1.00 95.44 109 THR A C 1
ATOM 784 O O . THR A 1 109 ? -9.416 4.200 7.450 1.00 95.44 109 THR A O 1
ATOM 787 N N . ILE A 1 110 ? -9.265 3.122 5.478 1.00 94.44 110 ILE A N 1
ATOM 788 C CA . ILE A 1 110 ? -7.855 3.394 5.218 1.00 94.44 110 ILE A CA 1
ATOM 789 C C . ILE A 1 110 ? -7.683 4.183 3.923 1.00 94.44 110 ILE A C 1
ATOM 791 O O . ILE A 1 110 ? -8.522 4.132 3.022 1.00 94.44 110 ILE A O 1
ATOM 795 N N . LYS A 1 111 ? -6.553 4.879 3.838 1.00 94.75 111 LYS A N 1
ATOM 796 C CA . LYS A 1 111 ? -6.091 5.607 2.666 1.00 94.75 111 LYS A CA 1
ATOM 797 C C . LYS A 1 111 ? -4.728 5.096 2.231 1.00 94.75 111 LYS A C 1
ATOM 799 O O . LYS A 1 111 ? -3.807 4.997 3.045 1.00 94.75 111 LYS A O 1
ATOM 804 N N . LEU A 1 112 ? -4.604 4.806 0.945 1.00 93.31 112 LEU A N 1
ATOM 805 C CA . LEU A 1 112 ? -3.353 4.477 0.286 1.00 93.31 112 LEU A CA 1
ATOM 806 C C . LEU A 1 112 ? -2.711 5.751 -0.251 1.00 93.31 112 LEU A C 1
ATOM 808 O O . LEU A 1 112 ? -3.349 6.568 -0.907 1.00 93.31 112 LEU A O 1
ATOM 812 N N . ILE A 1 113 ? -1.428 5.925 0.039 1.00 92.44 113 ILE A N 1
ATOM 813 C CA . ILE A 1 113 ? -0.656 7.090 -0.377 1.00 92.44 113 ILE A CA 1
ATOM 814 C C . ILE A 1 113 ? 0.561 6.573 -1.130 1.00 92.44 113 ILE A C 1
ATOM 816 O O . ILE A 1 113 ? 1.503 6.069 -0.517 1.00 92.44 113 ILE A O 1
ATOM 820 N N . LEU A 1 114 ? 0.534 6.700 -2.454 1.00 89.25 114 LEU A N 1
ATOM 821 C CA . LEU A 1 114 ? 1.653 6.334 -3.312 1.00 89.25 114 LEU A CA 1
ATOM 822 C C . LEU A 1 114 ? 2.520 7.564 -3.593 1.00 89.25 114 LEU A C 1
ATOM 824 O O . LEU A 1 114 ? 2.008 8.638 -3.919 1.00 89.25 114 LEU A O 1
ATOM 828 N N . ARG A 1 115 ? 3.839 7.405 -3.470 1.00 88.06 115 ARG A N 1
ATOM 829 C CA . ARG A 1 115 ? 4.821 8.438 -3.804 1.00 88.06 115 ARG A CA 1
ATOM 830 C C . ARG A 1 115 ? 5.866 7.927 -4.783 1.00 88.06 115 ARG A C 1
ATOM 832 O O . ARG A 1 115 ? 6.310 6.779 -4.693 1.00 88.06 115 ARG A O 1
ATOM 839 N N . ASP A 1 116 ? 6.282 8.808 -5.683 1.00 80.69 116 ASP A N 1
ATOM 840 C CA . ASP A 1 116 ? 7.435 8.582 -6.547 1.00 80.69 116 ASP A CA 1
ATOM 841 C C . ASP A 1 116 ? 8.751 8.661 -5.747 1.00 80.69 116 ASP A C 1
ATOM 843 O O . ASP A 1 116 ? 8.775 8.959 -4.548 1.00 80.69 116 ASP A O 1
ATOM 847 N N . SER A 1 117 ? 9.875 8.411 -6.416 1.00 76.31 117 SER A N 1
ATOM 848 C CA . SER A 1 117 ? 11.211 8.470 -5.808 1.00 76.31 117 SER A CA 1
ATOM 849 C C . SER A 1 117 ? 11.612 9.853 -5.275 1.00 76.31 117 SER A C 1
ATOM 851 O O . SER A 1 117 ? 12.565 9.951 -4.505 1.00 76.31 117 SER A O 1
ATOM 853 N N . ASN A 1 118 ? 10.920 10.916 -5.691 1.00 81.75 118 ASN A N 1
ATOM 854 C CA . ASN A 1 118 ? 11.143 12.290 -5.238 1.00 81.75 118 ASN A CA 1
ATOM 855 C C . ASN A 1 118 ? 10.225 12.664 -4.060 1.00 81.75 118 ASN A C 1
ATOM 857 O O . ASN A 1 118 ? 10.303 13.779 -3.543 1.00 81.75 118 ASN A O 1
ATOM 861 N N . GLY A 1 119 ? 9.351 11.746 -3.628 1.00 82.44 119 GLY A N 1
ATOM 862 C CA . GLY A 1 119 ? 8.355 11.979 -2.587 1.00 82.44 119 GLY A CA 1
ATOM 863 C C . GLY A 1 119 ? 7.080 12.668 -3.087 1.00 82.44 119 GLY A C 1
ATOM 864 O O . GLY A 1 119 ? 6.210 12.994 -2.270 1.00 82.44 119 GLY A O 1
ATOM 865 N N . THR A 1 120 ? 6.938 12.885 -4.395 1.00 87.19 120 THR A N 1
ATOM 866 C CA . THR A 1 120 ? 5.743 13.465 -5.016 1.00 87.19 120 THR A CA 1
ATOM 867 C C . THR A 1 120 ? 4.601 12.456 -5.002 1.00 87.19 120 THR A C 1
ATOM 869 O O . THR A 1 120 ? 4.808 11.270 -5.237 1.00 87.19 120 THR A O 1
ATOM 872 N N . LEU A 1 121 ? 3.385 12.920 -4.701 1.00 89.12 121 LEU A N 1
ATOM 873 C CA . LEU A 1 121 ? 2.195 12.070 -4.684 1.00 89.12 121 LEU A CA 1
ATOM 874 C C . LEU A 1 121 ? 1.831 11.603 -6.094 1.00 89.12 121 LEU A C 1
ATOM 876 O O . LEU A 1 121 ? 1.756 12.414 -7.017 1.00 89.12 121 LEU A O 1
ATOM 880 N N . ILE A 1 122 ? 1.545 10.311 -6.220 1.00 86.75 122 ILE A N 1
ATOM 881 C CA . ILE A 1 122 ? 0.964 9.710 -7.417 1.00 86.75 122 ILE A CA 1
ATOM 882 C C . ILE A 1 122 ? -0.533 9.529 -7.164 1.00 86.75 122 ILE A C 1
ATOM 884 O O . ILE A 1 122 ? -0.933 8.920 -6.171 1.00 86.75 122 ILE A O 1
ATOM 888 N N . THR A 1 123 ? -1.357 10.070 -8.059 1.00 89.06 123 THR A N 1
ATOM 889 C CA . THR A 1 123 ? -2.813 9.929 -7.985 1.00 89.06 123 THR A CA 1
ATOM 890 C C . THR A 1 123 ? -3.219 8.499 -8.320 1.00 89.06 123 THR A C 1
ATOM 892 O O . THR A 1 123 ? -2.862 7.990 -9.382 1.00 89.06 123 THR A O 1
ATOM 895 N N . LEU A 1 124 ? -3.990 7.880 -7.428 1.00 89.31 124 LEU A N 1
ATOM 896 C CA . LEU A 1 124 ? -4.618 6.582 -7.655 1.00 89.31 124 LEU A CA 1
ATOM 897 C C . LEU A 1 124 ? -6.063 6.772 -8.140 1.00 89.31 124 LEU A C 1
ATOM 899 O O . LEU A 1 124 ? -6.712 7.756 -7.785 1.00 89.31 124 LEU A O 1
ATOM 903 N N . THR A 1 125 ? -6.578 5.825 -8.922 1.00 92.25 125 THR A N 1
ATOM 904 C CA . THR A 1 125 ? -7.988 5.779 -9.354 1.00 92.25 125 THR A CA 1
ATOM 905 C C . THR A 1 125 ? -8.933 5.557 -8.175 1.00 92.25 125 THR A C 1
ATOM 907 O O . THR A 1 125 ? -10.024 6.123 -8.139 1.00 92.25 125 THR A O 1
ATOM 910 N N . GLN A 1 126 ? -8.488 4.776 -7.191 1.00 93.81 126 GLN A N 1
ATOM 911 C CA . GLN A 1 126 ? -9.114 4.616 -5.888 1.00 93.81 126 GLN A CA 1
ATOM 912 C C . GLN A 1 126 ? -8.022 4.529 -4.819 1.00 93.81 126 GLN A C 1
ATOM 914 O O . GLN A 1 126 ? -7.171 3.640 -4.851 1.00 93.81 126 GLN A O 1
ATOM 919 N N . ASP A 1 127 ? -8.052 5.450 -3.861 1.00 94.00 127 ASP A N 1
ATOM 920 C CA . ASP A 1 127 ? -7.099 5.523 -2.752 1.00 94.00 127 ASP A CA 1
ATOM 921 C C . ASP A 1 127 ? -7.738 5.238 -1.386 1.00 94.00 127 ASP A C 1
ATOM 923 O O . ASP A 1 127 ? -7.012 4.980 -0.431 1.00 94.00 127 ASP A O 1
ATOM 927 N N . ILE A 1 128 ? -9.069 5.249 -1.275 1.00 95.25 128 ILE A N 1
ATOM 928 C CA . ILE A 1 128 ? -9.798 5.027 -0.020 1.00 95.25 128 ILE A CA 1
ATOM 929 C C . ILE A 1 128 ? -10.524 3.680 -0.052 1.00 95.25 128 ILE A C 1
ATOM 931 O O . ILE A 1 128 ? -11.249 3.358 -0.999 1.00 95.25 128 ILE A O 1
ATOM 935 N N . PHE A 1 129 ? -10.352 2.913 1.025 1.00 95.12 129 PHE A N 1
ATOM 936 C CA . PHE A 1 129 ? -10.940 1.588 1.190 1.00 95.12 129 PHE A CA 1
ATOM 937 C C . PHE A 1 129 ? -11.514 1.432 2.593 1.00 95.12 129 PHE A C 1
ATOM 939 O O . PHE A 1 129 ? -10.874 1.796 3.578 1.00 95.12 129 PHE A O 1
ATOM 946 N N . THR A 1 130 ? -12.701 0.843 2.682 1.00 94.94 130 THR A N 1
ATOM 947 C CA . THR A 1 130 ? -13.283 0.395 3.948 1.00 94.94 130 THR A CA 1
ATOM 948 C C . THR A 1 130 ? -13.104 -1.111 4.055 1.00 94.94 130 THR A C 1
ATOM 950 O O . THR A 1 130 ? -13.427 -1.844 3.121 1.00 94.94 130 THR A O 1
ATOM 953 N N . VAL A 1 131 ? -12.555 -1.562 5.180 1.00 95.00 131 VAL A N 1
ATOM 954 C CA . VAL A 1 131 ? -12.303 -2.972 5.476 1.00 95.00 131 VAL A CA 1
ATOM 955 C C . VAL A 1 131 ? -13.060 -3.318 6.742 1.00 95.00 131 VAL A C 1
ATOM 957 O O . VAL A 1 131 ? -12.745 -2.803 7.816 1.00 95.00 131 VAL A O 1
ATOM 960 N N . ASP A 1 132 ? -14.066 -4.177 6.629 1.00 96.31 132 ASP A N 1
ATOM 961 C CA . ASP A 1 132 ? -14.832 -4.611 7.795 1.00 96.31 132 ASP A CA 1
ATOM 962 C C . ASP A 1 132 ? -13.987 -5.462 8.747 1.00 96.31 132 ASP A C 1
ATOM 964 O O . ASP A 1 132 ? -12.889 -5.903 8.403 1.00 96.31 132 ASP A O 1
ATOM 968 N N . ALA A 1 133 ? -14.489 -5.653 9.966 1.00 94.69 133 ALA A N 1
ATOM 969 C CA . ALA A 1 133 ? -13.833 -6.484 10.970 1.00 94.69 133 ALA A CA 1
ATOM 970 C C . ALA A 1 133 ? -13.591 -7.903 10.432 1.00 94.69 133 ALA A C 1
ATOM 972 O O . ALA A 1 133 ? -14.461 -8.468 9.768 1.00 94.69 133 ALA A O 1
ATOM 973 N N . ASP A 1 134 ? -12.410 -8.455 10.713 1.00 93.62 134 ASP A N 1
ATOM 974 C CA . ASP A 1 134 ? -11.982 -9.808 10.335 1.00 93.62 134 ASP A CA 1
ATOM 975 C C . ASP A 1 134 ? -11.969 -10.096 8.819 1.00 93.62 134 ASP A C 1
ATOM 977 O O . ASP A 1 134 ? -11.833 -11.245 8.392 1.00 93.62 134 ASP A O 1
ATOM 981 N N . HIS A 1 135 ? -12.071 -9.059 7.981 1.00 94.88 135 HIS A N 1
ATOM 982 C CA . HIS A 1 135 ? -11.986 -9.185 6.530 1.00 94.88 135 HIS A CA 1
ATOM 983 C C . HIS A 1 135 ? -10.599 -8.842 5.986 1.00 94.88 135 HIS A C 1
ATOM 985 O O . HIS A 1 135 ? -9.858 -8.011 6.520 1.00 94.88 135 HIS A O 1
ATOM 991 N N . THR A 1 136 ? -10.279 -9.485 4.862 1.00 94.50 136 THR A N 1
ATOM 992 C CA . THR A 1 136 ? -9.048 -9.259 4.108 1.00 94.50 136 THR A CA 1
ATOM 993 C C . THR A 1 136 ? -9.325 -8.368 2.908 1.00 94.50 136 THR A C 1
ATOM 995 O O . THR A 1 136 ? -10.078 -8.735 2.006 1.00 94.50 136 THR A O 1
ATOM 998 N N . LEU A 1 137 ? -8.654 -7.226 2.860 1.00 94.69 137 LEU A N 1
ATOM 999 C CA . LEU A 1 137 ? -8.508 -6.412 1.666 1.00 94.69 137 LEU A CA 1
ATOM 1000 C C . LEU A 1 137 ? -7.319 -6.930 0.854 1.00 94.69 137 LEU A C 1
ATOM 1002 O O . LEU A 1 137 ? -6.207 -7.015 1.373 1.00 94.69 137 LEU A O 1
ATOM 1006 N N . ASN A 1 138 ? -7.546 -7.253 -0.417 1.00 93.38 138 ASN A N 1
ATOM 1007 C CA . ASN A 1 138 ? -6.493 -7.651 -1.346 1.00 93.38 138 ASN A CA 1
ATOM 1008 C C . ASN A 1 138 ? -6.505 -6.726 -2.566 1.00 93.38 138 ASN A C 1
ATOM 1010 O O . ASN A 1 138 ? -7.541 -6.582 -3.214 1.00 93.38 138 ASN A O 1
ATOM 1014 N N . LEU A 1 139 ? -5.371 -6.091 -2.858 1.00 91.38 139 LEU A N 1
ATOM 1015 C CA . LEU A 1 139 ? -5.246 -5.076 -3.900 1.00 91.38 139 LEU A CA 1
ATOM 1016 C C . LEU A 1 139 ? -3.966 -5.281 -4.703 1.00 91.38 139 LEU A C 1
ATOM 1018 O O . LEU A 1 139 ? -2.899 -5.493 -4.132 1.00 91.38 139 LEU A O 1
ATOM 1022 N N . SER A 1 140 ? -4.062 -5.125 -6.022 1.00 88.50 140 SER A N 1
ATOM 1023 C CA . SER A 1 140 ? -2.892 -4.954 -6.882 1.00 88.50 140 SER A CA 1
ATOM 1024 C C . SER A 1 140 ? -2.678 -3.470 -7.158 1.00 88.50 140 SER A C 1
ATOM 1026 O O . SER A 1 140 ? -3.587 -2.797 -7.646 1.00 88.50 140 SER A O 1
ATOM 1028 N N . LEU A 1 141 ? -1.485 -2.947 -6.881 1.00 85.19 141 LEU A N 1
ATOM 1029 C CA . LEU A 1 141 ? -1.191 -1.525 -7.050 1.00 85.19 141 LEU A CA 1
ATOM 1030 C C . LEU A 1 141 ? -1.300 -1.068 -8.513 1.00 85.19 141 LEU A C 1
ATOM 1032 O O . LEU A 1 141 ? -1.732 0.055 -8.754 1.00 85.19 141 LEU A O 1
ATOM 1036 N N . SER A 1 142 ? -0.988 -1.930 -9.489 1.00 82.31 142 SER A N 1
ATOM 1037 C CA . SER A 1 142 ? -1.161 -1.605 -10.916 1.00 82.31 142 SER A CA 1
ATOM 1038 C C . SER A 1 142 ? -2.614 -1.339 -11.290 1.00 82.31 142 SER A C 1
ATOM 1040 O O . SER A 1 142 ? -2.871 -0.499 -12.144 1.00 82.31 142 SER A O 1
ATOM 1042 N N . SER A 1 143 ? -3.571 -1.998 -10.629 1.00 84.69 143 SER A N 1
ATOM 1043 C CA . SER A 1 143 ? -5.003 -1.760 -10.873 1.00 84.69 143 SER A CA 1
ATOM 1044 C C . SER A 1 143 ? -5.512 -0.424 -10.324 1.00 84.69 143 SER A C 1
ATOM 1046 O O . SER A 1 143 ? -6.608 0.006 -10.673 1.00 84.69 143 SER A O 1
ATOM 1048 N N . LEU A 1 144 ? -4.722 0.230 -9.469 1.00 86.19 144 LEU A N 1
ATOM 1049 C CA . LEU A 1 144 ? -5.071 1.496 -8.829 1.00 86.19 144 LEU A CA 1
ATOM 1050 C C . LEU A 1 144 ? -4.458 2.702 -9.542 1.00 86.19 144 LEU A C 1
ATOM 1052 O O . LEU A 1 144 ? -4.622 3.826 -9.079 1.00 86.19 144 LEU A O 1
ATOM 1056 N N . LEU A 1 145 ? -3.734 2.491 -10.638 1.00 83.62 145 LEU A N 1
ATOM 1057 C CA . LEU A 1 145 ? -3.141 3.563 -11.428 1.00 83.62 145 LEU A CA 1
ATOM 1058 C C . LEU A 1 145 ? -4.059 3.931 -12.604 1.00 83.62 145 LEU A C 1
ATOM 1060 O O . LEU A 1 145 ? -4.802 3.068 -13.076 1.00 83.62 145 LEU A O 1
ATOM 1064 N N . PRO A 1 146 ? -4.062 5.209 -13.025 1.00 77.50 146 PRO A N 1
ATOM 1065 C CA . PRO A 1 146 ? -4.872 5.682 -14.146 1.00 77.50 146 PRO A CA 1
ATOM 1066 C C . PRO A 1 146 ? -4.433 5.117 -15.502 1.00 77.50 146 PRO A C 1
ATOM 1068 O O . PRO A 1 146 ? -3.242 4.756 -15.653 1.00 77.50 146 PRO A O 1
#